Protein AF-A0A822IV85-F1 (afdb_monomer_lite)

Sequence (57 aa):
MDIFEVLTAISKRKMSFMHAGVNENEALIKAEFFVSKDYHIPLLDIKKLLGVKFIPT

Radius of gyration: 11.0 Å; chains: 1; bounding box: 27×16×30 Å

Foldseek 3Di:
DDLVVLVVQLVVQLVVVVVVVDDNVVSNVVSLVVSCVVVVNPSVVSCVSVVNPPDPD

Secondary structure (DSSP, 8-state):
--HHHHHHHHHHHHHHHHHTT--HHHHHHHHHHHHHHHTT--HHHHHHHTT------

pLDDT: mean 88.66, std 13.18, range [46.06, 97.69]

Structure (mmCIF, N/CA/C/O backbone):
data_AF-A0A822IV85-F1
#
_entry.id   AF-A0A822IV85-F1
#
loop_
_atom_site.group_PDB
_atom_site.id
_atom_site.type_symbol
_atom_site.label_atom_id
_atom_sit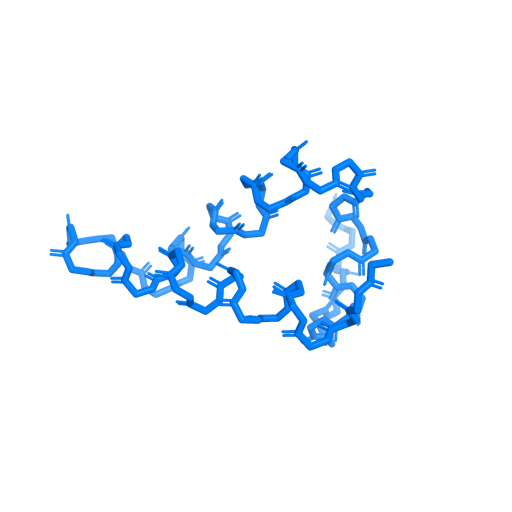e.label_alt_id
_atom_site.label_comp_id
_atom_site.label_asym_id
_atom_site.label_entity_id
_atom_site.label_seq_id
_atom_site.pdbx_PDB_ins_code
_atom_site.Cartn_x
_atom_site.Cartn_y
_atom_site.Cartn_z
_atom_site.occupancy
_atom_site.B_iso_or_equiv
_atom_site.auth_seq_id
_atom_site.auth_comp_id
_atom_site.auth_asym_id
_atom_site.auth_atom_id
_atom_site.pdbx_PDB_model_num
ATOM 1 N N . MET A 1 1 ? 7.970 -3.331 -13.842 1.00 69.25 1 MET A N 1
ATOM 2 C CA . MET A 1 1 ? 6.838 -2.756 -13.096 1.00 69.25 1 MET A CA 1
ATOM 3 C C . MET A 1 1 ? 7.268 -1.410 -12.584 1.00 69.25 1 MET A C 1
ATOM 5 O O . MET A 1 1 ? 8.372 -1.324 -12.053 1.00 69.25 1 MET A O 1
ATOM 9 N N . ASP A 1 2 ? 6.468 -0.381 -12.825 1.00 86.94 2 ASP A N 1
ATOM 10 C CA . ASP A 1 2 ? 6.852 0.984 -12.482 1.00 86.94 2 ASP A CA 1
ATOM 11 C C . ASP A 1 2 ? 6.627 1.239 -10.981 1.00 86.94 2 ASP A C 1
ATOM 13 O O . ASP A 1 2 ? 5.603 0.856 -10.410 1.00 86.94 2 ASP A O 1
ATOM 17 N N . ILE A 1 3 ? 7.583 1.899 -10.328 1.00 86.00 3 ILE A N 1
ATOM 18 C CA . ILE A 1 3 ? 7.443 2.364 -8.946 1.00 86.00 3 ILE A CA 1
ATOM 19 C C . ILE A 1 3 ? 6.195 3.246 -8.781 1.00 86.00 3 ILE A C 1
ATOM 21 O O . ILE A 1 3 ? 5.488 3.132 -7.779 1.00 86.00 3 ILE A O 1
ATOM 25 N N . PHE A 1 4 ? 5.857 4.060 -9.787 1.00 88.94 4 PHE A N 1
ATOM 26 C CA . PHE A 1 4 ? 4.660 4.901 -9.774 1.00 88.94 4 PHE A CA 1
ATOM 27 C C . PHE A 1 4 ? 3.365 4.084 -9.861 1.00 88.94 4 PHE A C 1
ATOM 29 O O . PHE A 1 4 ? 2.368 4.448 -9.229 1.00 88.94 4 PHE A O 1
ATOM 36 N N . GLU A 1 5 ? 3.368 2.954 -10.573 1.00 91.75 5 GLU A N 1
ATOM 37 C CA . GLU A 1 5 ? 2.222 2.035 -10.622 1.00 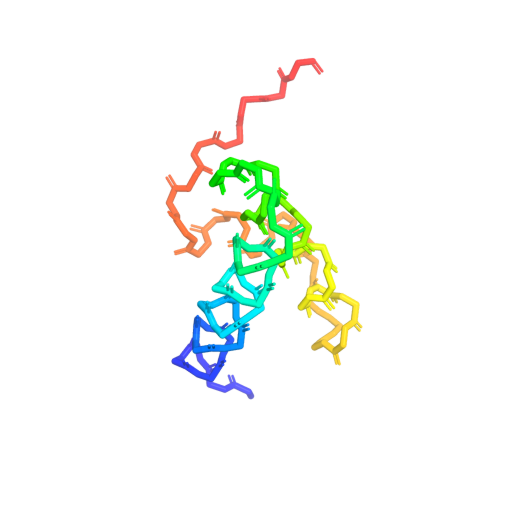91.75 5 GLU A CA 1
ATOM 38 C C . GLU A 1 5 ? 1.972 1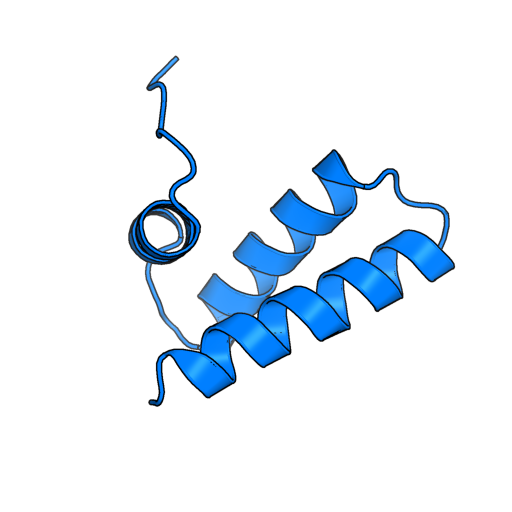.396 -9.255 1.00 91.75 5 GLU A C 1
ATOM 40 O O . GLU A 1 5 ? 0.831 1.359 -8.790 1.00 91.75 5 GLU A O 1
ATOM 45 N N . VAL A 1 6 ? 3.037 0.950 -8.581 1.00 92.00 6 VAL A N 1
ATOM 46 C CA . VAL A 1 6 ? 2.963 0.358 -7.236 1.00 92.00 6 VAL A CA 1
ATOM 47 C C . VAL A 1 6 ? 2.405 1.372 -6.235 1.00 92.00 6 VAL A C 1
ATOM 49 O O . VAL A 1 6 ? 1.454 1.070 -5.514 1.00 92.00 6 VAL A O 1
ATOM 52 N N . LEU A 1 7 ? 2.927 2.602 -6.230 1.00 92.75 7 LEU A N 1
ATOM 53 C CA . LEU A 1 7 ? 2.443 3.671 -5.347 1.00 92.75 7 LEU A CA 1
ATOM 54 C C . LEU A 1 7 ? 0.976 4.030 -5.625 1.00 92.75 7 LEU A C 1
ATOM 56 O O . LEU A 1 7 ? 0.184 4.206 -4.695 1.00 92.75 7 LEU A O 1
ATOM 60 N N . THR A 1 8 ? 0.588 4.076 -6.900 1.00 94.75 8 THR A N 1
ATOM 61 C CA . THR A 1 8 ? -0.800 4.330 -7.306 1.00 94.75 8 THR A CA 1
ATOM 62 C C . THR A 1 8 ? -1.732 3.218 -6.825 1.00 94.75 8 THR A C 1
ATOM 64 O O . THR A 1 8 ? -2.823 3.503 -6.325 1.00 94.75 8 THR A O 1
ATOM 67 N N . ALA A 1 9 ? -1.316 1.954 -6.933 1.00 95.56 9 ALA A N 1
ATOM 68 C CA . ALA A 1 9 ? -2.096 0.812 -6.468 1.00 95.56 9 ALA A CA 1
ATOM 69 C C . ALA A 1 9 ? -2.304 0.837 -4.945 1.00 95.56 9 ALA A C 1
ATOM 71 O O . ALA A 1 9 ? -3.422 0.609 -4.473 1.00 95.56 9 ALA A O 1
ATOM 72 N N . ILE A 1 10 ? -1.259 1.183 -4.184 1.00 95.50 10 ILE A N 1
ATOM 73 C CA . ILE A 1 10 ? -1.334 1.341 -2.723 1.00 95.50 10 ILE A CA 1
ATOM 74 C C . ILE A 1 10 ? -2.320 2.456 -2.368 1.00 95.50 10 ILE A C 1
ATOM 76 O O . ILE A 1 10 ? -3.232 2.239 -1.570 1.00 95.50 10 ILE A O 1
ATOM 80 N N . SER A 1 11 ? -2.194 3.625 -3.004 1.00 95.31 11 SER A N 1
ATOM 81 C CA . SER A 1 11 ? -3.060 4.782 -2.748 1.00 95.31 11 SER A CA 1
ATOM 82 C C . SER A 1 11 ? -4.539 4.477 -3.026 1.00 95.31 11 SER A C 1
ATOM 84 O O . SER A 1 11 ? -5.395 4.697 -2.166 1.00 95.31 11 SER A O 1
ATOM 86 N N . LYS A 1 12 ? -4.845 3.869 -4.183 1.00 97.12 12 LYS A N 1
ATOM 87 C CA . LYS A 1 12 ? -6.218 3.475 -4.550 1.00 97.12 12 LYS A CA 1
ATOM 88 C C . LYS A 1 12 ? -6.829 2.507 -3.536 1.00 97.12 12 LYS A C 1
ATOM 90 O O . LYS A 1 12 ? -7.976 2.682 -3.127 1.00 97.12 12 LYS A O 1
ATOM 95 N N . ARG A 1 13 ? -6.067 1.500 -3.099 1.00 96.38 13 ARG A N 1
ATOM 96 C CA . ARG A 1 13 ? -6.543 0.519 -2.110 1.00 96.38 13 ARG A CA 1
ATOM 97 C C . ARG A 1 13 ? -6.738 1.119 -0.734 1.00 96.38 13 ARG A C 1
ATOM 99 O O . ARG A 1 13 ? -7.767 0.864 -0.117 1.00 96.38 13 ARG A O 1
ATOM 106 N N . LYS A 1 14 ? -5.797 1.948 -0.282 1.00 96.94 14 LYS A N 1
ATOM 107 C CA . LYS A 1 14 ? -5.918 2.681 0.979 1.00 96.94 14 LYS A CA 1
ATOM 108 C C . LYS A 1 14 ? -7.217 3.490 0.998 1.00 96.94 14 LYS A C 1
ATOM 110 O O . LYS A 1 14 ? -7.993 3.346 1.937 1.00 96.94 14 LYS A O 1
ATOM 115 N N . MET A 1 15 ? -7.498 4.266 -0.054 1.00 97.25 15 MET A N 1
ATOM 116 C CA . MET A 1 15 ? -8.751 5.027 -0.153 1.00 97.25 15 MET A CA 1
ATOM 117 C C . MET A 1 15 ? -9.986 4.122 -0.129 1.00 97.25 15 MET A C 1
ATOM 119 O O . MET A 1 15 ? -10.946 4.424 0.573 1.00 97.25 15 MET A O 1
ATOM 123 N N . SER A 1 16 ? -9.954 2.984 -0.828 1.00 97.69 16 SER A N 1
ATOM 124 C CA . SER A 1 16 ? -11.059 2.019 -0.796 1.00 97.69 16 SER A CA 1
ATOM 125 C C . SER A 1 16 ? -11.326 1.477 0.613 1.00 97.69 16 SER A C 1
ATOM 127 O O . SER A 1 16 ? -12.485 1.343 0.997 1.00 97.69 16 SER A O 1
ATOM 129 N N . PHE A 1 17 ? -10.284 1.172 1.392 1.00 97.25 17 PHE A N 1
ATOM 130 C CA . PHE A 1 17 ? -10.441 0.724 2.778 1.00 97.25 17 PHE A CA 1
ATOM 131 C C . PHE A 1 17 ? -10.944 1.847 3.688 1.00 97.25 17 PHE A C 1
ATOM 133 O O . PHE A 1 17 ? -11.823 1.609 4.513 1.00 97.25 17 PHE A O 1
ATOM 140 N N . MET A 1 18 ? -10.452 3.072 3.503 1.00 97.12 18 MET A N 1
ATOM 141 C CA . MET A 1 18 ? -10.937 4.235 4.252 1.00 97.12 18 MET A CA 1
ATOM 142 C C . MET A 1 18 ? -12.419 4.513 3.980 1.00 97.12 18 MET A C 1
ATOM 144 O O . MET A 1 18 ? -13.178 4.745 4.916 1.00 97.12 18 MET A O 1
ATOM 148 N N . HIS A 1 19 ? -12.864 4.412 2.724 1.00 97.31 19 HIS A N 1
ATOM 149 C CA . HIS A 1 19 ? -14.285 4.525 2.373 1.00 97.31 19 HIS A CA 1
ATOM 150 C C . HIS A 1 19 ? -15.141 3.400 2.974 1.00 97.31 19 HIS A C 1
ATOM 152 O O . HIS A 1 19 ? -16.327 3.600 3.216 1.00 97.31 19 HIS A O 1
ATOM 158 N N . ALA A 1 20 ? -14.545 2.240 3.258 1.00 96.00 20 ALA A N 1
ATOM 159 C CA . ALA A 1 20 ? -15.191 1.141 3.971 1.00 96.00 20 ALA A CA 1
ATOM 160 C C . ALA A 1 20 ? -15.168 1.306 5.508 1.00 96.00 20 ALA A C 1
ATOM 162 O O . ALA A 1 20 ? -15.542 0.381 6.226 1.00 96.00 20 ALA A O 1
ATOM 163 N N . GLY A 1 21 ? -14.720 2.457 6.024 1.00 95.62 21 GLY A N 1
ATOM 164 C CA . GLY A 1 21 ? -14.681 2.760 7.457 1.00 95.62 21 GLY A CA 1
ATOM 165 C C . GLY A 1 21 ? -13.436 2.250 8.188 1.00 95.62 21 GLY A C 1
ATOM 166 O O . GLY A 1 21 ? -13.387 2.305 9.415 1.00 95.62 21 GLY A O 1
ATOM 167 N N .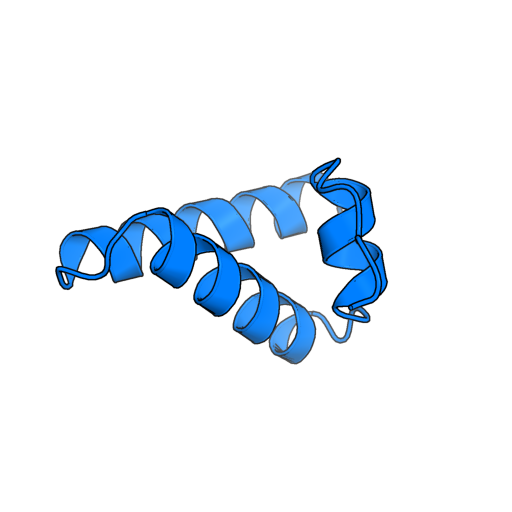 VAL A 1 22 ? -12.420 1.761 7.470 1.00 96.62 22 VAL A N 1
ATOM 168 C CA . VAL A 1 22 ? -11.140 1.360 8.070 1.00 96.62 22 VAL A CA 1
ATOM 169 C C . VAL A 1 22 ? -10.317 2.611 8.388 1.00 96.62 22 VAL A C 1
ATOM 171 O O . VAL A 1 22 ? -10.219 3.524 7.569 1.00 96.62 22 VAL A O 1
ATOM 174 N N . ASN A 1 23 ? -9.693 2.657 9.567 1.00 96.69 23 ASN A N 1
ATOM 175 C CA . ASN A 1 23 ? -8.812 3.769 9.929 1.00 96.69 23 ASN A CA 1
ATOM 176 C C . ASN A 1 23 ? -7.612 3.868 8.969 1.00 96.69 23 ASN A C 1
ATOM 178 O O . ASN A 1 23 ? -7.196 2.881 8.366 1.00 96.69 23 ASN A O 1
ATOM 182 N N . GLU A 1 24 ? -7.029 5.060 8.846 1.00 93.56 24 GLU A N 1
ATOM 183 C CA . GLU A 1 24 ? -5.990 5.337 7.848 1.00 93.56 24 GLU A CA 1
ATOM 184 C C . GLU A 1 24 ? -4.762 4.417 7.959 1.00 93.56 24 GLU A C 1
ATOM 186 O O . GLU A 1 24 ? -4.251 3.944 6.941 1.00 93.56 24 GLU A O 1
ATOM 191 N N . ASN A 1 25 ? -4.305 4.137 9.182 1.00 93.38 25 ASN A N 1
ATOM 192 C CA . ASN A 1 25 ? -3.122 3.314 9.422 1.00 93.38 25 ASN A CA 1
ATOM 193 C C . ASN A 1 25 ? -3.369 1.845 9.042 1.00 93.38 25 ASN A C 1
ATOM 195 O O . ASN A 1 25 ? -2.585 1.231 8.323 1.00 93.38 25 ASN A O 1
ATOM 199 N N . GLU A 1 26 ? -4.499 1.285 9.467 1.00 95.06 26 GLU A N 1
ATOM 200 C CA . GLU A 1 26 ? -4.897 -0.076 9.111 1.00 95.06 26 GLU A CA 1
ATOM 201 C C . GLU A 1 26 ? -5.196 -0.204 7.610 1.00 95.06 26 GLU A C 1
ATOM 203 O O . GLU A 1 26 ? -4.831 -1.203 6.988 1.00 95.06 26 GLU A O 1
ATOM 208 N N . ALA A 1 27 ? -5.801 0.822 7.004 1.00 96.44 27 ALA A N 1
ATOM 209 C CA . ALA A 1 27 ? -6.043 0.895 5.568 1.00 96.44 27 ALA A CA 1
ATOM 210 C C . ALA A 1 27 ? -4.730 0.875 4.775 1.00 96.44 27 ALA A C 1
ATOM 212 O O . ALA A 1 27 ? -4.638 0.174 3.766 1.00 96.44 27 ALA A O 1
ATOM 213 N N . LEU A 1 28 ? -3.708 1.600 5.242 1.00 95.25 28 LEU A N 1
ATOM 214 C CA . LEU A 1 28 ? -2.375 1.589 4.645 1.00 95.25 28 LEU A CA 1
ATOM 215 C C . LEU A 1 28 ? -1.722 0.204 4.763 1.00 95.25 28 LEU A C 1
ATOM 217 O O . LEU A 1 28 ? -1.322 -0.355 3.745 1.00 95.25 28 LEU A O 1
ATOM 221 N N . ILE A 1 29 ? -1.697 -0.393 5.959 1.00 94.62 29 ILE A N 1
ATOM 222 C CA . ILE A 1 29 ? -1.111 -1.728 6.187 1.00 94.62 29 ILE A CA 1
ATOM 223 C C . ILE A 1 29 ? -1.787 -2.787 5.302 1.00 94.62 29 ILE A C 1
ATOM 225 O O . ILE A 1 29 ? -1.112 -3.608 4.674 1.00 94.62 29 ILE A O 1
ATOM 229 N N . LYS A 1 30 ? -3.123 -2.762 5.211 1.00 96.00 30 LYS A N 1
ATOM 230 C CA . LYS A 1 30 ? -3.880 -3.662 4.330 1.00 96.00 30 LYS A CA 1
ATOM 231 C C . LYS A 1 30 ? -3.530 -3.420 2.863 1.00 96.00 30 LYS A C 1
ATOM 233 O O . LYS A 1 30 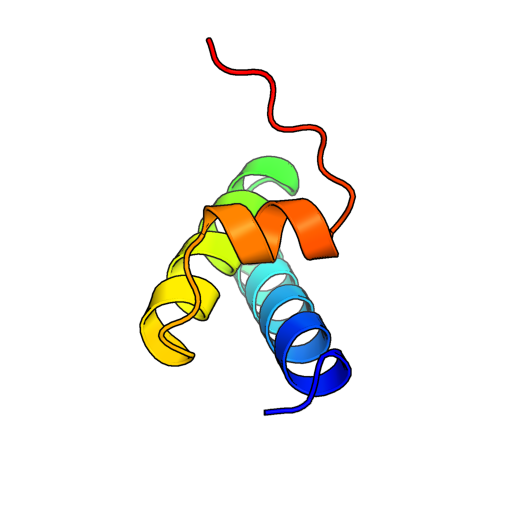? -3.276 -4.379 2.137 1.00 96.00 30 LYS A O 1
ATOM 238 N N . ALA A 1 31 ? -3.482 -2.164 2.422 1.00 96.38 31 ALA A N 1
ATOM 239 C CA . ALA A 1 31 ? -3.133 -1.820 1.047 1.00 96.38 31 ALA A CA 1
ATOM 240 C C . ALA A 1 31 ? -1.729 -2.312 0.661 1.00 96.38 31 ALA A C 1
ATOM 242 O O . ALA A 1 31 ? -1.584 -2.947 -0.384 1.00 96.38 31 ALA A O 1
ATOM 243 N N . GLU A 1 32 ? -0.724 -2.093 1.514 1.00 95.44 32 GLU A N 1
ATOM 244 C CA . GLU A 1 32 ? 0.640 -2.601 1.322 1.00 95.44 32 GLU A CA 1
ATOM 245 C C . GLU A 1 32 ? 0.663 -4.130 1.183 1.00 95.44 32 GLU A C 1
ATOM 247 O O . GLU A 1 32 ? 1.300 -4.659 0.271 1.00 95.44 32 GLU A O 1
ATOM 252 N N . PHE A 1 33 ? -0.063 -4.849 2.049 1.00 95.88 33 PHE A N 1
ATOM 253 C CA . PHE A 1 33 ? -0.132 -6.311 2.015 1.00 95.88 33 PHE A CA 1
ATOM 254 C C . PHE A 1 33 ? -0.745 -6.836 0.712 1.00 95.88 33 PHE A C 1
ATOM 256 O O . PHE A 1 33 ? -0.169 -7.718 0.076 1.00 95.88 33 PHE A O 1
ATOM 263 N N . PHE A 1 34 ? -1.884 -6.289 0.282 1.00 96.25 34 PHE A N 1
ATOM 264 C CA . PHE A 1 34 ? -2.530 -6.725 -0.959 1.00 96.25 34 PHE A CA 1
ATOM 265 C C . PHE A 1 34 ? -1.691 -6.391 -2.193 1.00 96.25 34 PHE A C 1
ATOM 267 O O . PHE A 1 34 ? -1.540 -7.231 -3.073 1.00 96.25 34 PHE A O 1
ATOM 274 N N . VAL A 1 35 ? -1.089 -5.199 -2.248 1.00 95.00 35 VAL A N 1
ATOM 275 C CA . VAL A 1 35 ? -0.183 -4.842 -3.349 1.00 95.00 35 VAL A CA 1
ATOM 276 C C . VAL A 1 35 ? 1.039 -5.757 -3.360 1.00 95.00 35 VAL A C 1
ATOM 278 O O . VAL A 1 35 ? 1.408 -6.230 -4.426 1.00 95.00 35 VAL A O 1
ATOM 281 N N . SER A 1 36 ? 1.610 -6.100 -2.201 1.00 95.31 36 SER A N 1
ATOM 282 C CA . SER A 1 36 ? 2.707 -7.076 -2.115 1.00 95.31 36 SER A CA 1
ATOM 283 C C . SER A 1 36 ? 2.341 -8.416 -2.758 1.00 95.31 36 SER A C 1
ATOM 285 O O . SER A 1 36 ? 3.163 -9.000 -3.466 1.00 95.31 36 SER A O 1
ATOM 287 N N . LYS A 1 37 ? 1.109 -8.895 -2.551 1.00 95.06 37 LYS A N 1
ATOM 288 C CA . LYS A 1 37 ? 0.636 -10.152 -3.141 1.00 95.06 37 LYS A CA 1
ATOM 289 C C . LYS A 1 37 ? 0.407 -10.045 -4.643 1.00 95.06 37 LYS A C 1
ATOM 291 O O . LYS A 1 37 ? 0.927 -10.879 -5.373 1.00 95.06 37 LYS A O 1
ATOM 296 N N . ASP A 1 38 ? -0.299 -9.016 -5.092 1.00 94.44 38 ASP A N 1
ATOM 297 C CA . ASP A 1 38 ? -0.680 -8.877 -6.502 1.00 94.44 38 ASP A CA 1
ATOM 298 C C . ASP A 1 38 ? 0.505 -8.565 -7.413 1.00 94.44 38 ASP A C 1
ATOM 300 O O . ASP A 1 38 ? 0.562 -9.005 -8.556 1.00 94.44 38 ASP A O 1
ATOM 304 N N . TYR A 1 39 ? 1.453 -7.788 -6.897 1.00 92.44 39 TYR A N 1
ATOM 305 C CA . TYR A 1 39 ? 2.631 -7.345 -7.629 1.00 92.44 39 TYR A CA 1
ATOM 306 C C . TYR A 1 39 ? 3.814 -8.302 -7.385 1.00 92.44 39 TYR A C 1
ATOM 308 O O . TYR A 1 39 ? 4.888 -8.116 -7.947 1.00 92.44 39 TYR A O 1
ATOM 316 N N . HIS A 1 40 ? 3.648 -9.335 -6.548 1.00 93.12 40 HIS A N 1
ATOM 317 C CA . HIS A 1 40 ? 4.718 -10.252 -6.138 1.00 93.12 40 HIS A CA 1
ATOM 318 C C . HIS A 1 40 ? 5.980 -9.534 -5.616 1.00 93.12 40 HIS A C 1
ATOM 320 O O . HIS A 1 40 ? 7.098 -10.031 -5.753 1.00 93.12 40 HIS A O 1
ATOM 326 N N . ILE A 1 41 ? 5.805 -8.363 -4.995 1.00 91.50 41 ILE A N 1
ATOM 327 C CA . ILE A 1 41 ? 6.889 -7.600 -4.368 1.00 91.50 41 ILE A CA 1
ATOM 328 C C . ILE A 1 41 ? 6.928 -7.969 -2.883 1.00 91.50 41 ILE A C 1
ATOM 330 O O . ILE A 1 41 ? 5.879 -7.949 -2.232 1.00 91.50 41 ILE A O 1
ATOM 334 N N . PRO A 1 42 ? 8.100 -8.257 -2.293 1.00 93.94 42 PRO A N 1
ATOM 335 C CA . PRO A 1 42 ? 8.218 -8.434 -0.851 1.00 93.94 42 PRO A CA 1
ATOM 336 C C . PRO A 1 42 ? 7.646 -7.237 -0.084 1.00 93.94 42 PRO A C 1
ATOM 338 O O . PRO A 1 42 ? 7.973 -6.084 -0.365 1.00 93.94 42 PRO A O 1
ATOM 341 N N . LEU A 1 43 ? 6.826 -7.498 0.939 1.00 92.50 43 LEU A N 1
ATOM 342 C CA . LEU A 1 43 ? 6.217 -6.438 1.753 1.00 92.50 43 LEU A CA 1
ATOM 343 C C . LEU A 1 43 ? 7.271 -5.504 2.368 1.00 92.50 43 LEU A C 1
ATOM 345 O O . LEU A 1 43 ? 7.044 -4.305 2.506 1.00 92.50 43 LEU A O 1
ATOM 349 N N . LEU A 1 44 ? 8.443 -6.050 2.704 1.00 90.56 44 LEU A N 1
ATOM 350 C CA . LEU A 1 44 ? 9.577 -5.274 3.191 1.00 90.56 44 LEU A CA 1
ATOM 351 C C . LEU A 1 44 ? 10.031 -4.216 2.178 1.00 90.56 44 LEU A C 1
ATOM 353 O O . LEU A 1 44 ? 10.331 -3.092 2.569 1.00 90.56 44 LEU A O 1
ATOM 357 N N . ASP A 1 45 ? 10.063 -4.552 0.891 1.00 90.75 45 ASP A N 1
ATOM 358 C CA . ASP A 1 45 ? 10.489 -3.618 -0.146 1.00 90.75 45 ASP A CA 1
ATOM 359 C C . ASP A 1 45 ? 9.419 -2.555 -0.401 1.00 90.75 45 ASP A C 1
ATOM 361 O O . ASP A 1 45 ? 9.762 -1.384 -0.525 1.00 90.75 45 ASP A O 1
ATOM 365 N N . ILE A 1 46 ? 8.129 -2.904 -0.326 1.00 90.19 46 ILE A N 1
ATOM 366 C CA . ILE A 1 46 ? 7.043 -1.907 -0.321 1.00 90.19 46 ILE A CA 1
ATOM 367 C C . ILE A 1 46 ? 7.191 -0.919 0.843 1.00 90.19 46 ILE A C 1
ATOM 369 O O . ILE A 1 46 ? 7.097 0.291 0.646 1.00 90.19 46 ILE A O 1
ATOM 373 N N . LYS A 1 47 ? 7.475 -1.405 2.055 1.00 88.19 47 LYS A N 1
ATOM 374 C CA . LYS A 1 47 ? 7.660 -0.535 3.227 1.00 88.19 47 LYS A CA 1
ATOM 375 C C . LYS A 1 47 ? 8.864 0.396 3.081 1.00 88.19 47 LYS A C 1
ATOM 377 O O . LYS A 1 47 ? 8.771 1.568 3.443 1.00 88.19 47 LYS A O 1
ATOM 382 N N . LYS A 1 48 ? 9.965 -0.093 2.495 1.00 87.44 48 LYS A N 1
ATOM 383 C CA . LYS A 1 48 ? 11.125 0.745 2.143 1.00 87.44 48 LYS A CA 1
ATOM 384 C C . LYS A 1 48 ? 10.751 1.834 1.135 1.00 87.44 48 LYS A C 1
ATOM 386 O O . LYS A 1 48 ? 11.170 2.972 1.321 1.00 87.44 48 LYS A O 1
ATOM 391 N N . LEU A 1 49 ? 9.958 1.508 0.1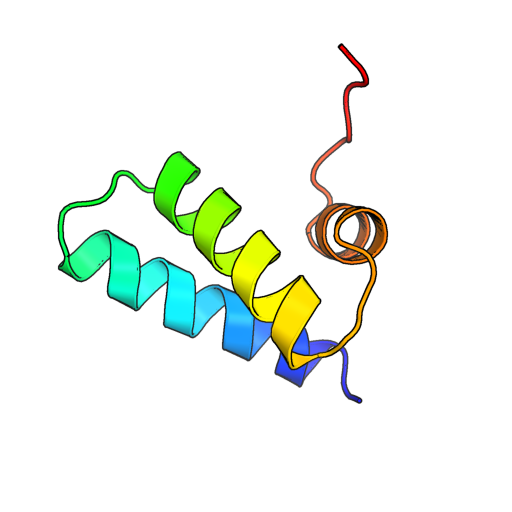07 1.00 85.06 49 LEU A N 1
ATOM 392 C CA . LEU A 1 49 ? 9.502 2.472 -0.906 1.00 85.06 49 LEU A CA 1
ATOM 393 C C . LEU A 1 49 ? 8.696 3.621 -0.296 1.00 85.06 49 LEU A C 1
ATOM 395 O O . LEU A 1 49 ? 8.833 4.765 -0.715 1.00 85.06 49 LEU A O 1
ATOM 399 N N . LEU A 1 50 ? 7.878 3.321 0.710 1.00 80.75 50 LEU A N 1
ATOM 400 C CA . LEU A 1 50 ? 7.057 4.313 1.401 1.00 80.75 50 LEU A CA 1
ATOM 401 C C . LEU A 1 50 ? 7.828 5.110 2.465 1.00 80.75 50 LEU A C 1
ATOM 403 O O . LEU A 1 50 ? 7.242 5.947 3.146 1.00 80.75 50 LEU A O 1
ATOM 407 N N . GLY A 1 51 ? 9.129 4.851 2.642 1.00 75.75 51 GLY A N 1
ATOM 408 C CA . GLY A 1 51 ? 9.938 5.492 3.681 1.00 75.75 51 GLY A CA 1
ATOM 409 C C . GLY A 1 51 ? 9.497 5.130 5.102 1.00 75.75 51 GLY A C 1
ATOM 410 O O . GLY A 1 51 ? 9.920 5.775 6.064 1.00 75.75 51 GLY A O 1
ATOM 411 N N . VAL A 1 52 ? 8.661 4.099 5.258 1.00 63.69 52 VAL A N 1
ATOM 412 C CA . VAL A 1 52 ? 8.219 3.622 6.565 1.00 63.69 52 VAL A CA 1
ATOM 413 C C . VAL A 1 52 ? 9.413 2.913 7.190 1.00 63.69 52 VAL A C 1
ATOM 415 O O . VAL A 1 52 ? 9.796 1.822 6.763 1.00 63.69 52 VAL A O 1
ATOM 418 N N . LYS A 1 53 ? 10.039 3.545 8.191 1.00 55.81 53 LYS A N 1
ATOM 419 C CA . LYS A 1 53 ? 11.079 2.903 9.004 1.00 55.81 53 LYS A CA 1
ATOM 420 C C . LYS A 1 53 ? 10.507 1.598 9.549 1.00 55.81 53 LYS A C 1
ATOM 422 O O . LYS A 1 53 ? 9.640 1.609 10.419 1.00 55.81 53 LYS A O 1
ATOM 427 N N . PHE A 1 54 ? 10.995 0.477 9.030 1.00 54.62 54 PHE A N 1
ATOM 428 C CA . PHE A 1 54 ? 10.738 -0.822 9.623 1.00 54.62 54 PHE A CA 1
ATOM 429 C C . PHE A 1 54 ? 11.447 -0.828 10.977 1.00 54.62 54 PHE A C 1
ATOM 431 O O . PHE A 1 54 ? 12.673 -0.892 11.030 1.00 54.62 54 PHE A O 1
ATOM 438 N N . ILE A 1 55 ? 10.689 -0.673 12.059 1.00 54.25 55 ILE A N 1
ATOM 439 C CA . ILE A 1 55 ? 11.185 -0.947 13.404 1.00 54.25 55 ILE A CA 1
ATOM 440 C C . ILE A 1 55 ? 10.917 -2.438 13.615 1.00 54.25 55 ILE A C 1
ATOM 442 O O . ILE A 1 55 ? 9.747 -2.812 13.714 1.00 54.25 55 ILE A O 1
ATOM 446 N N . PRO A 1 56 ? 11.942 -3.308 13.594 1.00 46.06 56 PRO A N 1
ATOM 447 C CA . PRO A 1 56 ? 11.750 -4.690 13.992 1.00 46.06 56 PRO A CA 1
ATOM 448 C C . PRO A 1 56 ? 11.426 -4.685 15.492 1.00 46.06 56 PRO A C 1
ATOM 450 O O . PRO A 1 56 ? 12.276 -4.324 16.304 1.00 46.06 56 PRO A O 1
ATOM 453 N N . THR A 1 57 ? 10.174 -4.983 15.834 1.00 48.19 57 THR A N 1
ATOM 454 C CA . THR A 1 57 ? 9.755 -5.371 17.191 1.00 48.19 57 THR A CA 1
ATOM 455 C C . THR A 1 57 ? 10.076 -6.829 17.439 1.00 48.19 57 THR A C 1
ATOM 457 O O . THR A 1 57 ? 9.796 -7.625 16.512 1.00 48.19 57 THR A O 1
#